Protein AF-A0A926GUI6-F1 (afdb_monomer)

Solvent-accessible surface area (backbone atoms only — not comparable to full-atom values): 6100 Å² total; per-residue (Å²): 100,76,72,68,47,45,68,59,37,31,68,75,22,53,92,46,68,66,45,77,87,81,90,74,86,22,63,86,86,46,35,70,46,43,68,59,13,44,73,78,67,68,87,89,71,89,56,89,63,47,77,82,27,62,98,43,93,70,64,47,78,90,74,60,54,73,64,62,53,50,26,52,51,51,45,53,52,52,53,51,50,52,67,70,70,44,95,65,80,75,66,59,49,77,60,122

Mean predicted aligned error: 4.68 Å

Structure (mmCIF, N/CA/C/O backbone):
data_AF-A0A926GUI6-F1
#
_entry.id   AF-A0A926GUI6-F1
#
loop_
_atom_site.group_PDB
_atom_site.id
_atom_site.type_symbol
_atom_site.label_atom_id
_atom_site.label_alt_id
_atom_site.label_comp_id
_atom_site.label_asym_id
_atom_site.label_entity_id
_atom_site.label_seq_id
_atom_site.pdbx_PDB_ins_code
_atom_site.Cartn_x
_atom_site.Cartn_y
_atom_site.Cartn_z
_atom_site.occupancy
_atom_site.B_iso_or_equiv
_atom_site.auth_seq_id
_atom_site.auth_comp_id
_atom_site.auth_asym_id
_atom_site.auth_atom_id
_atom_site.pdbx_PDB_model_num
ATOM 1 N N . THR A 1 1 ? -8.546 7.133 15.343 1.00 60.03 1 THR A N 1
ATOM 2 C CA . THR A 1 1 ? -8.191 8.022 14.203 1.00 60.03 1 THR A CA 1
ATOM 3 C C . THR A 1 1 ? -6.776 7.690 13.744 1.00 60.03 1 THR A C 1
ATOM 5 O O . THR A 1 1 ? -5.975 7.464 14.631 1.00 60.03 1 THR A O 1
ATOM 8 N N . VAL A 1 2 ? -6.493 7.544 12.435 1.00 64.81 2 VAL A N 1
ATOM 9 C CA . VAL A 1 2 ? -5.235 7.094 11.744 1.00 64.81 2 VAL A CA 1
ATOM 10 C C . VAL A 1 2 ? -4.049 6.586 12.600 1.00 64.81 2 VAL A C 1
ATOM 12 O O . VAL A 1 2 ? -3.578 5.481 12.379 1.00 64.81 2 VAL A O 1
ATOM 15 N N . SER A 1 3 ? -3.586 7.326 13.608 1.00 66.19 3 SER A N 1
ATOM 16 C CA . SER A 1 3 ? -2.684 6.840 14.669 1.00 66.19 3 SER A CA 1
ATOM 17 C C . SER A 1 3 ? -3.081 5.480 15.284 1.00 66.19 3 SER A C 1
ATOM 19 O O . SER A 1 3 ? -2.220 4.640 15.514 1.00 66.19 3 SER A O 1
ATOM 21 N N . ALA A 1 4 ? -4.379 5.210 15.475 1.00 68.06 4 ALA A N 1
ATOM 22 C CA . ALA A 1 4 ? -4.865 3.923 15.995 1.00 68.06 4 ALA A CA 1
ATOM 23 C C . ALA A 1 4 ? -4.642 2.739 15.029 1.00 68.06 4 ALA A C 1
ATOM 25 O O . ALA A 1 4 ? -4.599 1.595 15.470 1.00 68.06 4 ALA A O 1
ATOM 26 N N . LEU A 1 5 ? -4.472 3.008 13.727 1.00 76.12 5 LEU A N 1
ATOM 27 C CA . LEU A 1 5 ? -4.140 1.986 12.734 1.00 76.12 5 LEU A CA 1
ATOM 28 C C . LEU A 1 5 ? -2.660 1.593 12.785 1.00 76.12 5 LEU A C 1
ATOM 30 O O . LEU A 1 5 ? -2.344 0.451 12.478 1.00 76.12 5 LEU A O 1
ATOM 34 N N . LYS A 1 6 ? -1.758 2.494 13.200 1.00 75.56 6 LYS A N 1
ATOM 35 C CA . LYS A 1 6 ? -0.304 2.247 13.192 1.00 75.56 6 LYS A CA 1
ATOM 36 C C . LYS A 1 6 ? 0.119 0.949 13.896 1.00 75.56 6 LYS A C 1
ATOM 38 O O . LYS A 1 6 ? 0.779 0.148 13.244 1.00 75.56 6 LYS A O 1
ATOM 43 N N . PRO A 1 7 ? -0.239 0.693 15.170 1.00 74.12 7 PRO A N 1
ATOM 44 C CA . PRO A 1 7 ? 0.209 -0.524 15.850 1.00 74.12 7 PRO A CA 1
ATOM 45 C C . PRO A 1 7 ? -0.407 -1.794 15.247 1.00 74.12 7 PRO A C 1
ATOM 47 O O . PRO A 1 7 ? 0.266 -2.810 15.131 1.00 74.12 7 PRO A O 1
ATOM 50 N N . LEU A 1 8 ? -1.667 -1.727 14.807 1.00 72.56 8 LEU A N 1
ATOM 51 C CA . LEU A 1 8 ? -2.375 -2.873 14.239 1.00 72.56 8 LEU A CA 1
ATOM 52 C C . LEU A 1 8 ? -1.839 -3.245 12.848 1.00 72.56 8 LEU A C 1
ATOM 54 O O . LEU A 1 8 ? -1.686 -4.420 12.526 1.00 72.56 8 LEU A O 1
ATOM 58 N N . LEU A 1 9 ? -1.511 -2.241 12.036 1.00 77.06 9 LEU A N 1
ATOM 59 C CA . LEU A 1 9 ? -0.912 -2.443 10.723 1.00 77.06 9 LEU A CA 1
ATOM 60 C C . LEU A 1 9 ? 0.554 -2.866 10.826 1.00 77.06 9 LEU A C 1
ATOM 62 O O . LEU A 1 9 ? 0.961 -3.723 10.054 1.00 77.06 9 LEU A O 1
ATOM 66 N N . ALA A 1 10 ? 1.326 -2.358 11.792 1.00 81.12 10 ALA A N 1
ATOM 67 C CA . ALA A 1 10 ? 2.712 -2.786 11.991 1.00 81.12 10 ALA A CA 1
ATOM 68 C C . ALA A 1 10 ? 2.823 -4.307 12.200 1.00 81.12 10 ALA A C 1
ATOM 70 O O . ALA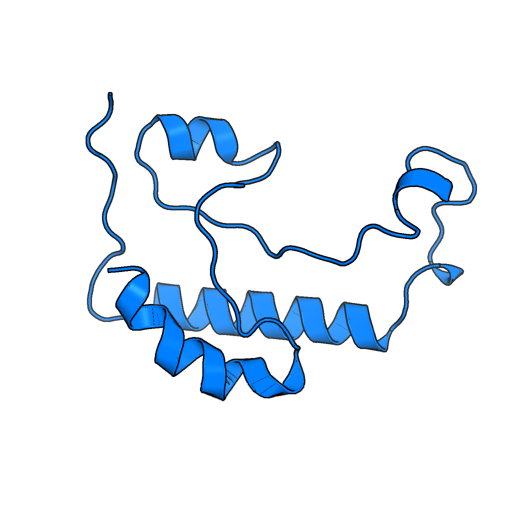 A 1 10 ? 3.651 -4.952 11.560 1.00 81.12 10 ALA A O 1
ATOM 71 N N . ASP A 1 11 ? 1.944 -4.893 13.017 1.00 85.94 11 ASP A N 1
ATOM 72 C CA . ASP A 1 11 ? 1.952 -6.336 13.272 1.00 85.94 11 ASP A CA 1
ATOM 73 C C . ASP A 1 11 ? 1.407 -7.152 12.091 1.00 85.94 11 ASP A C 1
ATOM 75 O O . ASP A 1 11 ? 2.015 -8.148 11.689 1.00 85.94 11 ASP A O 1
ATOM 79 N N . LEU A 1 12 ? 0.270 -6.738 11.516 1.00 89.69 12 LEU A N 1
ATOM 80 C CA . LEU A 1 12 ? -0.387 -7.479 10.433 1.00 89.69 12 LEU A CA 1
ATOM 81 C C . LEU A 1 12 ? 0.361 -7.381 9.096 1.00 89.69 12 LEU A C 1
ATOM 83 O O . LEU A 1 12 ? 0.294 -8.306 8.288 1.00 89.69 12 LEU A O 1
ATOM 87 N N . LEU A 1 13 ? 1.067 -6.274 8.854 1.00 90.81 13 LEU A N 1
ATOM 88 C CA . LEU A 1 13 ? 1.739 -5.982 7.586 1.00 90.81 13 LEU A CA 1
ATOM 89 C C . LEU A 1 13 ? 3.252 -6.191 7.623 1.00 90.81 13 LEU A C 1
ATOM 91 O O . LEU A 1 13 ? 3.894 -5.980 6.594 1.00 90.81 13 LEU A O 1
ATOM 95 N N . LYS A 1 14 ? 3.833 -6.648 8.740 1.00 90.62 14 LYS A N 1
ATOM 96 C CA . LYS A 1 14 ? 5.292 -6.812 8.894 1.00 90.62 14 LYS A CA 1
ATOM 97 C C . LYS A 1 14 ? 5.971 -7.554 7.736 1.00 90.62 14 LYS A C 1
ATOM 99 O O . LYS A 1 14 ? 7.026 -7.141 7.274 1.00 90.62 14 LYS A O 1
ATOM 104 N N . GLU A 1 15 ? 5.332 -8.597 7.205 1.00 90.19 15 GLU A N 1
ATOM 105 C CA . GLU A 1 15 ? 5.881 -9.418 6.111 1.00 90.19 15 GLU A CA 1
ATOM 106 C C . GLU A 1 15 ? 5.749 -8.745 4.729 1.00 90.19 15 GLU A C 1
ATOM 108 O O . GLU A 1 15 ? 6.405 -9.128 3.755 1.00 90.19 15 GLU A O 1
ATOM 113 N N . THR A 1 16 ? 4.890 -7.728 4.622 1.00 91.12 16 THR A N 1
ATOM 114 C CA . THR A 1 16 ? 4.691 -6.950 3.391 1.00 91.12 16 THR A CA 1
ATOM 115 C C . THR A 1 16 ? 5.690 -5.804 3.255 1.00 91.12 16 THR A C 1
ATOM 117 O O . THR A 1 16 ? 5.923 -5.348 2.143 1.00 91.12 16 THR A O 1
ATOM 120 N N . GLY A 1 17 ? 6.283 -5.346 4.365 1.00 89.81 17 GLY A N 1
ATOM 121 C CA . GLY A 1 17 ? 7.110 -4.136 4.417 1.00 89.81 17 GLY A CA 1
ATOM 122 C C . GLY A 1 17 ? 6.314 -2.825 4.491 1.00 89.81 17 GLY A C 1
ATOM 123 O O . GLY A 1 17 ? 6.899 -1.780 4.750 1.00 89.81 17 GLY A O 1
ATOM 124 N N . ALA A 1 18 ? 4.985 -2.859 4.336 1.00 90.69 18 ALA A N 1
ATOM 125 C CA . ALA A 1 18 ? 4.108 -1.689 4.420 1.00 90.69 18 ALA A CA 1
ATOM 126 C C . ALA A 1 18 ? 3.718 -1.358 5.877 1.00 90.69 18 ALA A C 1
ATOM 128 O O . ALA A 1 18 ? 2.544 -1.353 6.239 1.00 90.69 18 ALA A O 1
ATOM 129 N N . THR A 1 19 ? 4.709 -1.139 6.743 1.00 88.81 19 THR A N 1
ATOM 130 C CA . THR A 1 19 ? 4.502 -0.938 8.194 1.00 88.81 19 THR A CA 1
ATOM 131 C C . THR A 1 19 ? 4.453 0.525 8.624 1.00 88.81 19 THR A C 1
ATOM 133 O O . THR A 1 19 ? 4.190 0.821 9.790 1.00 88.81 19 THR A O 1
ATOM 136 N N . GLU A 1 20 ? 4.717 1.449 7.706 1.00 86.81 20 GLU A N 1
ATOM 137 C CA . GLU A 1 20 ? 4.777 2.881 7.981 1.00 86.81 20 GLU A CA 1
ATOM 138 C C . GLU A 1 20 ? 3.544 3.605 7.437 1.00 86.81 20 GLU A C 1
ATOM 140 O O . GLU A 1 20 ? 2.938 3.202 6.447 1.00 86.81 20 GLU A O 1
ATOM 145 N N . ILE A 1 21 ? 3.152 4.683 8.121 1.00 85.56 21 ILE A N 1
ATOM 146 C CA . ILE A 1 21 ? 2.060 5.560 7.690 1.00 85.56 21 ILE A CA 1
ATOM 147 C C . ILE A 1 21 ? 2.547 6.995 7.781 1.00 85.56 21 ILE A C 1
ATOM 149 O O . ILE A 1 21 ? 2.892 7.479 8.872 1.00 85.56 21 ILE A O 1
ATOM 153 N N . GLU A 1 22 ? 2.474 7.672 6.646 1.00 85.38 22 GLU A N 1
ATOM 154 C CA . GLU A 1 22 ? 2.783 9.083 6.478 1.00 85.38 22 GLU A CA 1
ATOM 155 C C . GLU A 1 22 ? 1.521 9.868 6.106 1.00 85.38 22 GLU A C 1
ATOM 157 O O . GLU A 1 22 ? 0.495 9.308 5.716 1.00 85.38 22 GLU A O 1
ATOM 162 N N . THR A 1 23 ? 1.571 11.186 6.279 1.00 84.44 23 THR A N 1
ATOM 163 C CA . THR A 1 23 ? 0.488 12.088 5.875 1.00 84.44 23 THR A 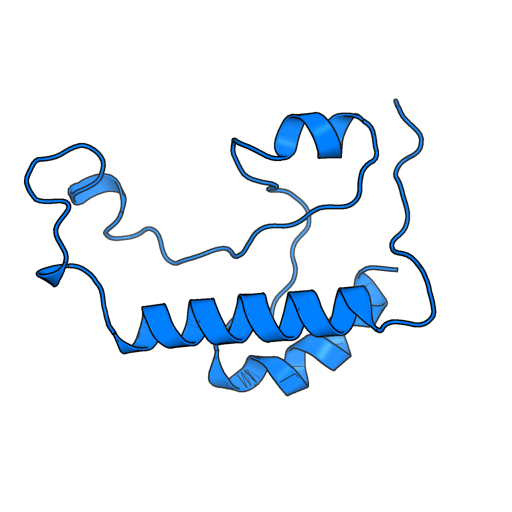CA 1
ATOM 164 C C . THR A 1 23 ? 0.762 12.662 4.493 1.00 84.44 23 THR A C 1
ATOM 166 O O . THR A 1 23 ? 1.837 13.213 4.272 1.00 84.44 23 THR A O 1
ATOM 169 N N . GLY A 1 24 ? -0.233 12.631 3.610 1.00 81.06 24 GLY A N 1
ATOM 170 C CA . GLY A 1 24 ? -0.105 13.081 2.223 1.00 81.06 24 GLY A CA 1
ATOM 171 C C . GLY A 1 24 ? -0.598 12.007 1.255 1.00 81.06 24 GLY A C 1
ATOM 172 O O . GLY A 1 24 ? -1.195 11.022 1.687 1.00 81.06 24 GLY A O 1
ATOM 173 N N . GLY A 1 25 ? -0.369 12.213 -0.042 1.00 85.25 25 GLY A N 1
ATOM 174 C CA . GLY A 1 25 ? -0.725 11.246 -1.084 1.00 85.25 25 GLY A CA 1
ATOM 175 C C . GLY A 1 25 ? -2.210 11.244 -1.460 1.00 85.25 25 GLY A C 1
ATOM 176 O O . GLY A 1 25 ? -2.879 12.282 -1.424 1.00 85.25 25 GLY A O 1
ATOM 177 N N . GLY A 1 26 ? -2.718 10.070 -1.838 1.00 85.31 26 GLY A N 1
ATOM 178 C CA . GLY A 1 26 ? -4.095 9.862 -2.295 1.00 85.31 26 GLY A CA 1
ATOM 179 C C . GLY A 1 26 ? -4.219 9.718 -3.811 1.00 85.31 26 GLY A C 1
ATOM 180 O O . GLY A 1 26 ? -5.322 9.810 -4.333 1.00 85.31 26 GLY A O 1
ATOM 181 N N . GLY A 1 27 ? -3.114 9.495 -4.520 1.00 88.38 27 GLY A N 1
ATOM 182 C CA . GLY A 1 27 ? -3.092 9.178 -5.941 1.00 88.38 27 GLY A CA 1
ATOM 183 C C . GLY A 1 27 ? -3.771 10.202 -6.854 1.00 88.38 27 GLY A C 1
ATOM 184 O O . GLY A 1 27 ? -4.359 11.204 -6.441 1.00 88.38 27 GLY A O 1
ATOM 185 N N . ALA A 1 28 ? -3.709 9.941 -8.156 1.00 90.62 28 ALA A N 1
ATOM 186 C CA . ALA A 1 28 ? -4.408 10.775 -9.127 1.00 90.62 28 ALA A CA 1
ATOM 187 C C . ALA A 1 28 ? -5.935 10.647 -8.972 1.00 90.62 28 ALA A C 1
ATOM 189 O O . ALA A 1 28 ? -6.643 11.654 -8.962 1.00 90.62 28 ALA A O 1
ATOM 190 N N . ASP A 1 29 ? -6.424 9.419 -8.780 1.00 94.44 29 ASP A N 1
ATOM 191 C CA . ASP A 1 29 ? -7.849 9.101 -8.902 1.00 94.44 29 ASP A CA 1
ATOM 192 C C . ASP A 1 29 ? -8.698 9.544 -7.706 1.00 94.44 29 ASP A C 1
ATOM 194 O O . ASP A 1 29 ? -9.833 9.989 -7.888 1.00 94.44 29 ASP A O 1
ATOM 198 N N . ILE A 1 30 ? -8.179 9.438 -6.474 1.00 93.81 30 ILE A N 1
ATOM 199 C CA . ILE A 1 30 ? -8.966 9.738 -5.266 1.00 93.81 30 ILE A CA 1
ATOM 200 C C . ILE A 1 30 ? -8.649 11.106 -4.662 1.00 93.81 30 ILE A C 1
ATOM 202 O O . ILE A 1 30 ? -9.441 11.588 -3.849 1.00 93.81 30 ILE A O 1
ATOM 206 N N . SER A 1 31 ? -7.583 11.795 -5.093 1.00 92.50 31 SER A N 1
ATOM 207 C CA . SER A 1 31 ? -7.244 13.135 -4.587 1.00 92.50 31 SER A CA 1
ATOM 208 C C . SER A 1 31 ? -8.418 14.135 -4.587 1.00 92.50 31 SER A C 1
ATOM 210 O O . SER A 1 31 ? -8.574 14.836 -3.580 1.00 92.50 31 SER A O 1
ATOM 212 N N . PRO A 1 32 ? -9.343 14.176 -5.578 1.00 92.19 32 PRO A N 1
ATOM 213 C CA . PRO A 1 32 ? -10.496 15.075 -5.507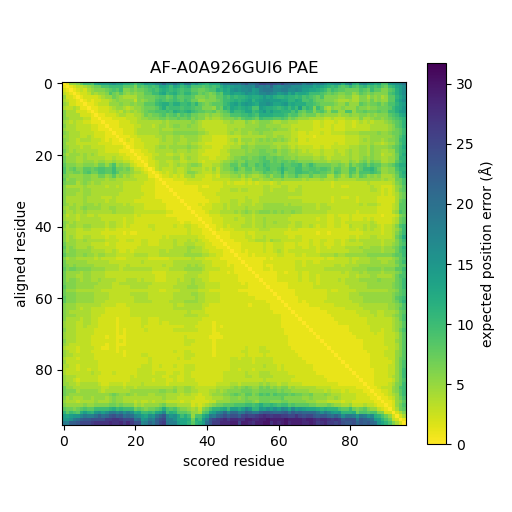 1.00 92.19 32 PRO A CA 1
ATOM 214 C C . PRO A 1 32 ? -11.453 14.746 -4.352 1.00 92.19 32 PRO A C 1
ATOM 216 O O . PRO A 1 32 ? -12.070 15.649 -3.789 1.00 92.19 32 PRO A O 1
ATOM 219 N N . LEU A 1 33 ? -11.569 13.475 -3.958 1.00 92.50 33 LEU A N 1
ATOM 220 C CA . LEU A 1 33 ? -12.384 13.051 -2.816 1.00 92.50 33 LEU A CA 1
ATOM 221 C C . LEU A 1 33 ? -11.742 13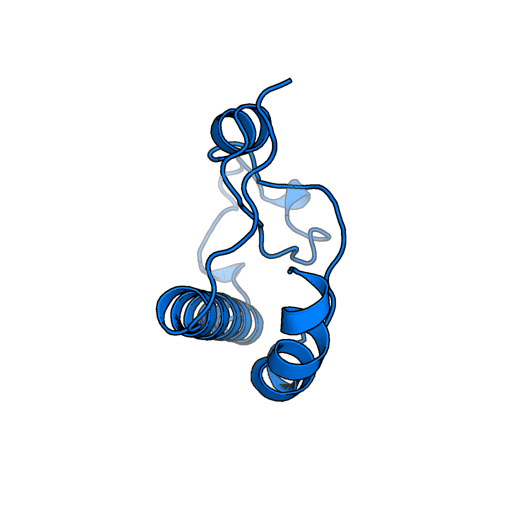.486 -1.495 1.00 92.50 33 LEU A C 1
ATOM 223 O O . LEU A 1 33 ? -12.437 14.019 -0.625 1.00 92.50 33 LEU A O 1
ATOM 227 N N . LEU A 1 34 ? -10.418 13.340 -1.378 1.00 90.75 34 LEU A N 1
ATOM 228 C CA . LEU A 1 34 ? -9.663 13.776 -0.201 1.00 90.75 34 LEU A CA 1
ATOM 229 C C . LEU A 1 34 ? -9.835 15.282 0.033 1.00 90.75 34 LEU A C 1
ATOM 231 O O . LEU A 1 34 ? -10.097 15.705 1.159 1.00 90.75 34 LEU A O 1
ATOM 235 N N . THR A 1 35 ? -9.795 16.098 -1.031 1.00 89.12 35 THR A N 1
ATOM 236 C CA . THR A 1 35 ? -10.029 17.555 -0.916 1.00 89.12 35 THR A CA 1
ATOM 237 C C . THR A 1 35 ? -11.429 17.915 -0.413 1.00 89.12 35 THR A C 1
ATOM 239 O O . THR A 1 35 ? -11.628 18.995 0.141 1.00 89.12 35 THR A O 1
ATOM 242 N N . ARG A 1 36 ? -12.397 17.003 -0.564 1.00 91.44 36 ARG A N 1
ATOM 243 C CA . ARG A 1 36 ? -13.781 17.151 -0.092 1.00 91.44 36 ARG A CA 1
ATOM 244 C C . ARG A 1 36 ? -14.016 16.517 1.280 1.00 91.44 36 ARG A C 1
ATOM 246 O O . ARG A 1 36 ? -15.158 16.419 1.716 1.00 91.44 36 ARG A O 1
ATOM 253 N N . GLY A 1 37 ? -12.952 16.103 1.967 1.00 90.12 37 GLY A N 1
ATOM 254 C CA . GLY A 1 37 ? -13.018 15.564 3.322 1.00 90.12 37 GLY A CA 1
ATOM 255 C C . GLY A 1 37 ? -13.291 14.063 3.400 1.00 90.12 37 GLY A C 1
ATOM 256 O O . GLY A 1 37 ? -13.457 13.550 4.507 1.00 90.12 37 GLY A O 1
ATOM 257 N N . VAL A 1 38 ? -13.313 13.343 2.272 1.00 91.88 38 VAL A N 1
ATOM 258 C CA . VAL A 1 38 ? -13.402 11.876 2.281 1.00 91.88 38 VAL A CA 1
ATOM 259 C C . VAL A 1 38 ? -12.061 11.301 2.760 1.00 91.88 38 VAL A C 1
ATOM 261 O O . VAL A 1 38 ? -11.026 11.665 2.202 1.00 91.88 38 VAL A O 1
ATOM 264 N N . PRO A 1 39 ? -12.040 10.415 3.773 1.00 89.56 39 PRO A N 1
ATOM 265 C CA . PRO A 1 39 ? -10.812 9.738 4.178 1.00 89.56 39 PRO A CA 1
ATOM 266 C C . PRO A 1 39 ? 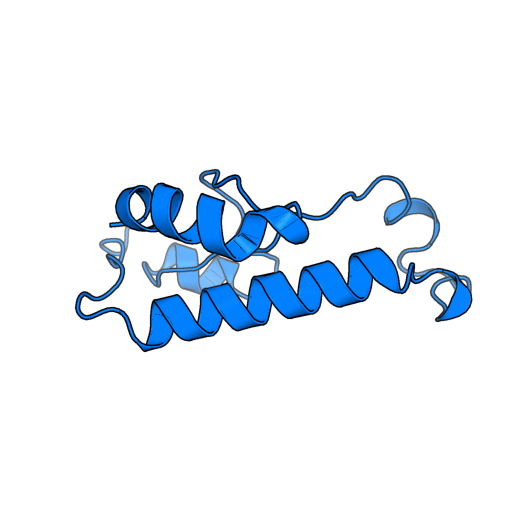-10.279 8.872 3.035 1.00 89.56 39 PRO A C 1
ATOM 268 O O . PRO A 1 39 ? -11.041 8.149 2.396 1.00 89.56 39 PRO A O 1
ATOM 271 N N . GLY A 1 40 ? -8.972 8.908 2.807 1.00 89.88 40 GLY A N 1
ATOM 272 C CA . GLY A 1 40 ? -8.320 8.104 1.782 1.00 89.88 40 GLY A CA 1
ATOM 273 C C . GLY A 1 40 ? -6.849 7.880 2.098 1.00 89.88 40 GLY A C 1
ATOM 274 O O . GLY A 1 40 ? -6.312 8.459 3.043 1.00 89.88 40 GLY A O 1
ATOM 275 N N . GLY A 1 41 ? -6.219 7.025 1.303 1.00 89.25 41 GLY A N 1
ATOM 276 C CA . GLY A 1 41 ? -4.805 6.696 1.409 1.00 89.25 41 GLY A CA 1
ATOM 277 C C . GLY A 1 41 ? -4.335 5.938 0.174 1.00 89.25 41 GLY A C 1
ATOM 278 O O . GLY A 1 41 ? -5.145 5.518 -0.652 1.00 89.25 41 GLY A O 1
ATOM 279 N N . GLU A 1 42 ? -3.026 5.773 0.063 1.00 91.81 42 GLU A N 1
ATOM 280 C CA . GLU A 1 42 ? -2.370 5.029 -1.007 1.00 91.81 42 GLU A CA 1
ATOM 281 C C . GLU A 1 42 ? -1.321 4.084 -0.420 1.00 91.81 42 GLU A C 1
ATOM 283 O O . GLU A 1 42 ? -0.858 4.280 0.705 1.00 91.81 42 GLU A O 1
ATOM 288 N N . LEU A 1 43 ? -0.956 3.055 -1.184 1.00 93.38 43 LEU A N 1
ATOM 289 C CA . LEU A 1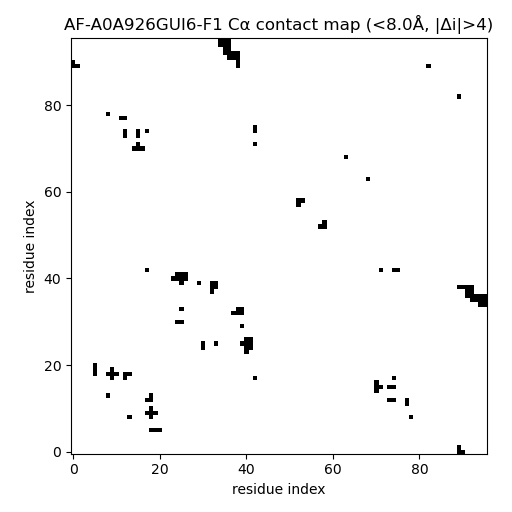 43 ? 0.223 2.248 -0.896 1.00 93.38 43 LEU A CA 1
ATOM 290 C C . LEU A 1 43 ? 1.414 2.864 -1.633 1.00 93.38 43 LEU A C 1
ATOM 292 O O . LEU A 1 43 ? 1.449 2.857 -2.865 1.00 93.38 43 LEU A O 1
ATOM 296 N N . THR A 1 44 ? 2.380 3.381 -0.881 1.00 92.25 44 THR A N 1
ATOM 297 C CA . THR A 1 44 ? 3.627 3.908 -1.441 1.00 92.25 44 THR A CA 1
ATOM 298 C C . THR A 1 44 ? 4.556 2.754 -1.802 1.00 92.25 44 THR A C 1
ATOM 300 O O . THR A 1 44 ? 4.893 1.935 -0.950 1.00 92.25 44 THR A O 1
ATOM 303 N N . ASN A 1 45 ? 4.983 2.703 -3.064 1.00 92.06 45 ASN A N 1
ATOM 304 C CA . ASN A 1 45 ? 5.881 1.673 -3.585 1.00 92.06 45 ASN A CA 1
ATOM 305 C C . ASN A 1 45 ? 7.257 2.269 -3.908 1.00 92.06 45 ASN A C 1
ATOM 307 O O . ASN A 1 45 ? 7.386 3.478 -4.116 1.00 92.06 45 ASN A O 1
ATOM 311 N N . ASP A 1 46 ? 8.274 1.416 -4.023 1.00 92.94 46 ASP A N 1
ATOM 312 C CA . ASP A 1 46 ? 9.558 1.820 -4.596 1.00 92.94 46 ASP A CA 1
ATOM 313 C C . ASP A 1 46 ? 9.381 2.164 -6.085 1.00 92.94 46 ASP A C 1
ATOM 315 O O . ASP A 1 46 ? 8.987 1.331 -6.901 1.00 92.94 46 ASP A O 1
ATOM 319 N N . MET A 1 47 ? 9.667 3.416 -6.442 1.00 93.81 47 MET A N 1
ATOM 320 C CA . MET A 1 47 ? 9.520 3.931 -7.804 1.00 93.81 47 MET A CA 1
ATOM 321 C C . MET A 1 47 ? 10.832 3.945 -8.603 1.00 93.81 47 MET A C 1
ATOM 323 O O . MET A 1 47 ? 10.856 4.501 -9.701 1.00 93.81 47 MET A O 1
ATOM 327 N N . THR A 1 48 ? 11.916 3.339 -8.103 1.00 95.69 48 THR A N 1
ATOM 328 C CA . THR A 1 48 ? 13.258 3.383 -8.722 1.00 95.69 48 THR A CA 1
ATOM 329 C C . THR A 1 48 ? 13.249 2.997 -10.205 1.00 95.69 48 THR A C 1
ATOM 331 O O . THR A 1 48 ? 13.899 3.647 -11.026 1.00 95.69 48 THR A O 1
ATOM 334 N N . MET A 1 49 ? 12.475 1.970 -10.570 1.00 93.94 49 MET A N 1
ATOM 335 C CA . MET A 1 49 ? 12.365 1.491 -11.955 1.00 93.94 49 MET A CA 1
ATOM 336 C C . MET A 1 49 ? 11.144 2.032 -12.703 1.00 93.94 49 MET A C 1
ATOM 338 O O . MET A 1 49 ? 11.086 1.914 -13.926 1.00 93.94 49 MET A O 1
ATOM 342 N N . TYR A 1 50 ? 10.186 2.643 -12.001 1.00 95.69 50 TYR A N 1
ATOM 343 C CA . TYR A 1 50 ? 8.887 3.024 -12.558 1.00 95.69 50 TYR A CA 1
ATOM 344 C C . TYR A 1 50 ? 9.046 3.925 -13.788 1.00 95.69 50 TYR A C 1
ATOM 346 O O . TYR A 1 50 ? 8.607 3.583 -14.883 1.00 95.69 50 TYR A O 1
ATOM 354 N N . TRP A 1 51 ? 9.776 5.033 -13.646 1.00 96.94 51 TRP A N 1
ATOM 355 C CA . TRP A 1 51 ? 9.940 6.021 -14.718 1.00 96.94 51 TRP A CA 1
ATOM 356 C C . TRP A 1 51 ? 10.831 5.561 -15.874 1.00 96.94 51 TRP A C 1
ATOM 358 O O . TRP A 1 51 ? 10.841 6.203 -16.919 1.00 96.94 51 TRP A O 1
ATOM 368 N N . GLN A 1 52 ? 11.571 4.462 -15.710 1.00 96.44 52 GLN A N 1
ATOM 369 C CA . GLN A 1 52 ? 12.380 3.909 -16.796 1.00 96.44 52 GLN A CA 1
ATOM 370 C C . GLN A 1 52 ? 11.526 3.179 -17.836 1.00 96.44 52 GLN A C 1
ATOM 372 O O . GLN A 1 52 ? 11.922 3.097 -18.996 1.00 96.44 52 GLN A O 1
ATOM 377 N N . ILE A 1 53 ? 10.374 2.639 -17.423 1.00 96.94 53 ILE A N 1
ATOM 378 C CA . ILE A 1 53 ? 9.501 1.826 -18.282 1.00 96.94 53 ILE A CA 1
ATOM 379 C C . ILE A 1 53 ? 8.106 2.425 -18.475 1.00 96.94 53 ILE A C 1
ATOM 381 O O . ILE A 1 53 ? 7.452 2.103 -19.467 1.00 96.94 53 ILE A O 1
ATOM 385 N N . HIS A 1 54 ? 7.662 3.306 -17.575 1.00 97.38 54 HIS A N 1
ATOM 386 C CA . HIS A 1 54 ? 6.348 3.943 -17.606 1.00 97.38 54 HIS A CA 1
ATOM 387 C C . HIS A 1 54 ? 6.066 4.603 -18.962 1.00 97.38 54 HIS A C 1
ATOM 389 O O . HIS A 1 54 ? 6.861 5.405 -19.452 1.00 97.38 54 HIS A O 1
ATOM 395 N N . HIS A 1 55 ? 4.919 4.270 -19.561 1.00 97.69 55 HIS A N 1
ATOM 396 C CA . HIS A 1 55 ? 4.500 4.752 -20.886 1.00 97.69 55 HIS A CA 1
ATOM 397 C C . HIS A 1 55 ? 5.466 4.399 -22.036 1.00 97.69 55 HIS A C 1
ATOM 399 O O . HIS A 1 55 ? 5.505 5.087 -23.058 1.00 97.69 55 HIS A O 1
ATOM 405 N N . THR A 1 56 ? 6.222 3.308 -21.912 1.00 98.12 56 THR A N 1
ATOM 406 C CA . THR A 1 56 ? 7.041 2.758 -23.002 1.00 98.12 56 THR A CA 1
ATOM 407 C C . THR A 1 56 ? 6.534 1.373 -23.417 1.00 98.12 56 THR A C 1
ATOM 409 O O . THR A 1 56 ? 5.870 0.704 -22.628 1.00 98.12 56 THR A O 1
ATOM 412 N N . PRO A 1 57 ? 6.902 0.864 -24.608 1.00 98.31 57 PRO A N 1
ATOM 413 C CA . PRO A 1 57 ? 6.619 -0.525 -24.979 1.00 98.31 57 PRO A CA 1
ATOM 414 C C . PRO A 1 57 ? 7.266 -1.578 -24.062 1.00 98.31 57 PRO A C 1
ATOM 416 O O . PRO A 1 57 ? 6.932 -2.752 -24.174 1.00 98.31 57 PRO A O 1
ATOM 419 N N . ALA A 1 58 ? 8.211 -1.187 -23.196 1.00 97.38 58 ALA A N 1
ATOM 420 C CA . ALA A 1 58 ? 8.847 -2.083 -22.234 1.00 97.38 58 ALA A CA 1
ATOM 421 C C . ALA A 1 58 ? 7.996 -2.321 -20.972 1.00 97.38 58 ALA A C 1
ATOM 423 O O . ALA A 1 58 ? 8.359 -3.184 -20.170 1.00 97.38 58 ALA A O 1
ATOM 424 N N . ASP A 1 59 ? 6.883 -1.600 -20.794 1.00 97.75 59 ASP A N 1
ATOM 425 C CA . ASP A 1 59 ? 5.908 -1.827 -19.722 1.00 97.75 59 ASP A CA 1
ATOM 426 C C . ASP A 1 59 ? 5.160 -3.151 -19.954 1.00 97.75 59 ASP A C 1
ATOM 428 O O . ASP A 1 59 ? 4.163 -3.238 -20.672 1.00 97.75 59 ASP A O 1
ATOM 432 N N . THR A 1 60 ? 5.746 -4.228 -19.436 1.00 97.38 60 THR A N 1
ATOM 433 C CA . THR A 1 60 ? 5.410 -5.617 -19.762 1.00 97.38 60 THR A CA 1
ATOM 434 C C . THR A 1 60 ? 5.531 -6.502 -18.522 1.00 97.38 60 THR A C 1
ATOM 436 O O . THR A 1 60 ? 6.219 -6.171 -17.555 1.00 97.38 60 THR A O 1
ATOM 439 N N . MET A 1 61 ? 4.851 -7.654 -18.538 1.00 97.69 61 MET A N 1
ATOM 440 C CA . MET A 1 61 ? 4.716 -8.530 -17.365 1.00 97.69 61 MET A CA 1
ATOM 441 C C . MET A 1 61 ? 6.048 -9.042 -16.804 1.00 97.69 61 MET A C 1
ATOM 443 O O . MET A 1 61 ? 6.135 -9.315 -15.610 1.00 97.69 61 MET A O 1
ATOM 447 N N . ASP A 1 62 ? 7.092 -9.168 -17.625 1.00 97.31 62 ASP A N 1
ATOM 448 C CA . ASP A 1 62 ? 8.409 -9.626 -17.175 1.00 97.31 62 ASP A CA 1
ATOM 449 C C . ASP A 1 62 ? 9.157 -8.599 -16.308 1.00 97.31 62 ASP A C 1
ATOM 451 O O . ASP A 1 62 ? 10.166 -8.945 -15.696 1.00 97.31 62 ASP A O 1
ATOM 455 N N . LYS A 1 63 ? 8.662 -7.356 -16.209 1.00 96.38 63 LYS A N 1
ATOM 456 C CA . LYS A 1 63 ? 9.203 -6.332 -15.298 1.00 96.38 63 LYS A CA 1
ATOM 457 C C . LYS A 1 63 ? 8.591 -6.385 -13.901 1.00 96.38 63 LYS A C 1
ATOM 459 O O . LYS A 1 63 ? 9.097 -5.730 -12.994 1.00 96.38 63 LYS A O 1
ATOM 464 N N . ILE A 1 64 ? 7.530 -7.168 -13.706 1.00 95.69 64 ILE A N 1
ATOM 465 C CA . ILE A 1 64 ? 6.867 -7.306 -12.410 1.00 95.69 64 ILE A CA 1
ATOM 466 C C . ILE A 1 64 ? 7.649 -8.290 -11.542 1.00 95.69 64 ILE A C 1
ATOM 468 O O . ILE A 1 64 ? 7.776 -9.466 -11.883 1.00 95.69 64 ILE A O 1
ATOM 472 N N . ASN A 1 65 ? 8.096 -7.842 -10.367 1.00 95.81 65 ASN A N 1
ATOM 473 C CA . ASN A 1 65 ? 8.618 -8.737 -9.342 1.00 95.81 65 ASN A CA 1
ATOM 474 C C . ASN A 1 65 ? 7.451 -9.482 -8.656 1.00 95.81 65 ASN A C 1
ATOM 476 O O . ASN A 1 65 ? 6.644 -8.857 -7.959 1.00 95.81 65 ASN A O 1
ATOM 480 N N . PRO A 1 66 ? 7.349 -10.823 -8.773 1.00 97.25 66 PRO A N 1
ATOM 481 C CA . PRO A 1 66 ? 6.222 -11.564 -8.206 1.00 97.25 66 PRO A CA 1
ATOM 482 C C . PRO A 1 66 ? 6.129 -11.492 -6.678 1.00 97.25 66 PRO A C 1
ATOM 484 O O . PRO A 1 66 ? 5.051 -11.706 -6.123 1.00 97.25 66 PRO A O 1
ATOM 487 N N . LYS A 1 67 ? 7.245 -11.241 -5.982 1.00 96.00 67 LYS A N 1
ATOM 488 C CA . LYS A 1 67 ? 7.262 -11.096 -4.523 1.00 96.00 67 LYS A CA 1
ATOM 489 C C . LYS A 1 67 ? 6.648 -9.760 -4.111 1.00 96.00 67 LYS A C 1
ATOM 491 O O . LYS A 1 67 ? 5.707 -9.763 -3.323 1.00 96.00 67 LYS A O 1
ATOM 496 N N . GLU A 1 68 ? 7.126 -8.660 -4.687 1.00 95.81 68 GLU A N 1
ATOM 497 C CA . GLU A 1 68 ? 6.617 -7.306 -4.418 1.00 95.81 68 GLU A CA 1
ATOM 498 C C . GLU A 1 68 ? 5.134 -7.196 -4.781 1.00 95.81 68 GLU A C 1
ATOM 500 O O . GLU A 1 68 ? 4.334 -6.678 -4.003 1.00 95.81 68 GLU A O 1
ATOM 505 N N . PHE A 1 69 ? 4.728 -7.801 -5.903 1.00 96.12 69 PHE A N 1
ATOM 506 C CA . PHE A 1 69 ? 3.324 -7.851 -6.306 1.00 96.12 69 PHE A CA 1
ATOM 507 C C . PHE A 1 69 ? 2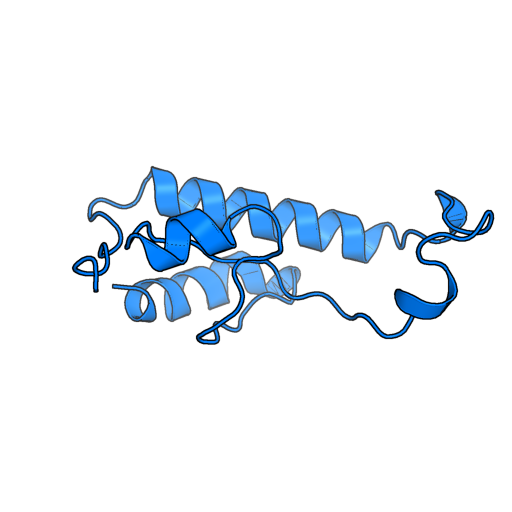.433 -8.528 -5.252 1.00 96.12 69 PHE A C 1
ATOM 509 O O . PHE A 1 69 ? 1.385 -8.000 -4.879 1.00 96.12 69 PHE A O 1
ATOM 516 N N . LYS A 1 70 ? 2.863 -9.673 -4.702 1.00 96.88 70 LYS A N 1
ATOM 517 C CA . LYS A 1 70 ? 2.13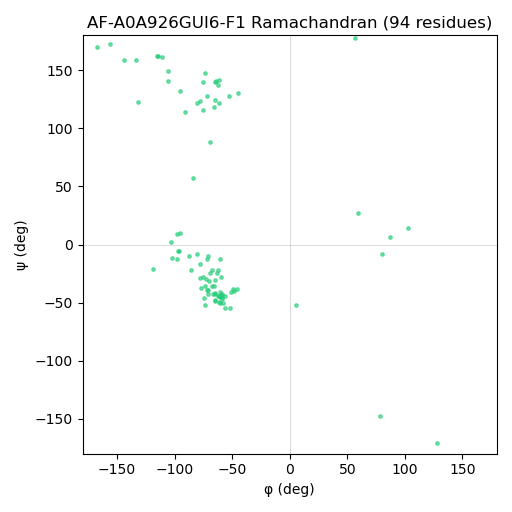5 -10.362 -3.620 1.00 96.88 70 LYS A CA 1
ATOM 518 C C . LYS A 1 70 ? 2.103 -9.548 -2.328 1.00 96.88 70 LYS A C 1
ATOM 520 O O . LYS A 1 70 ? 1.095 -9.586 -1.627 1.00 96.88 70 LYS A O 1
ATOM 525 N N . GLN A 1 71 ? 3.173 -8.819 -2.015 1.00 96.19 71 GLN A N 1
ATOM 526 C CA . GLN A 1 71 ? 3.213 -7.929 -0.852 1.00 96.19 71 GLN A CA 1
ATOM 527 C C . GLN A 1 71 ? 2.206 -6.782 -1.001 1.00 96.19 71 GLN A C 1
ATOM 529 O O . GLN A 1 71 ? 1.459 -6.524 -0.061 1.00 96.19 71 GLN A O 1
ATOM 534 N N . CYS A 1 72 ? 2.098 -6.183 -2.192 1.00 96.62 72 CYS A N 1
ATOM 535 C CA . CYS A 1 72 ? 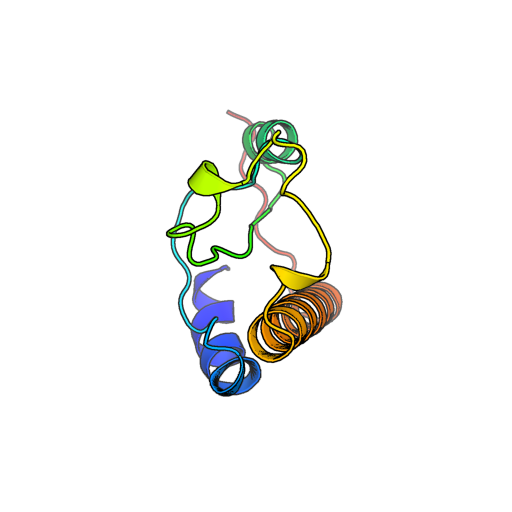1.092 -5.159 -2.486 1.00 96.62 72 CYS A CA 1
ATOM 536 C C . CYS A 1 72 ? -0.337 -5.696 -2.324 1.00 96.62 72 CYS A C 1
ATOM 538 O O . CYS A 1 72 ? -1.173 -5.055 -1.687 1.00 96.62 72 CYS A O 1
ATOM 540 N N . ILE A 1 73 ? -0.608 -6.900 -2.849 1.00 97.12 73 ILE A N 1
ATOM 541 C CA . ILE A 1 73 ? -1.908 -7.572 -2.682 1.00 97.12 73 ILE A CA 1
ATOM 542 C C . ILE A 1 73 ? -2.225 -7.764 -1.198 1.00 97.12 73 ILE A C 1
ATOM 544 O O . ILE A 1 73 ? -3.315 -7.410 -0.753 1.00 97.12 73 ILE A O 1
ATOM 548 N N . ALA A 1 74 ? -1.281 -8.312 -0.429 1.00 95.44 74 ALA A N 1
ATOM 549 C CA . ALA A 1 74 ? -1.471 -8.559 0.994 1.00 95.44 74 ALA A CA 1
ATOM 550 C C . ALA A 1 74 ? -1.720 -7.256 1.769 1.00 95.44 74 ALA A C 1
ATOM 552 O O . ALA A 1 74 ? -2.657 -7.197 2.565 1.00 95.44 74 ALA A O 1
ATOM 553 N N . ALA A 1 75 ? -0.943 -6.204 1.492 1.00 94.00 75 ALA A N 1
ATOM 554 C CA . ALA A 1 75 ? -1.086 -4.906 2.141 1.00 94.00 75 ALA A CA 1
ATOM 555 C C . ALA A 1 75 ? -2.465 -4.284 1.889 1.00 94.00 75 ALA A C 1
ATOM 557 O O . ALA A 1 75 ? -3.163 -3.921 2.837 1.00 94.00 75 ALA A O 1
ATOM 558 N N . LEU A 1 76 ? -2.896 -4.229 0.624 1.00 94.06 76 LEU A N 1
ATOM 559 C CA . LEU A 1 76 ? -4.201 -3.681 0.258 1.00 94.06 76 LEU A CA 1
ATOM 560 C C . LEU A 1 76 ? -5.355 -4.512 0.826 1.00 94.06 76 LEU A C 1
ATOM 562 O O . LEU A 1 76 ? -6.318 -3.936 1.328 1.00 94.06 76 LEU A O 1
ATOM 566 N N . ALA A 1 77 ? -5.265 -5.844 0.784 1.00 95.31 77 ALA A N 1
ATOM 567 C CA . ALA A 1 77 ? -6.316 -6.726 1.288 1.00 95.31 77 ALA A CA 1
ATOM 568 C C . ALA A 1 77 ? -6.500 -6.587 2.806 1.00 95.31 77 ALA A C 1
ATOM 570 O O . ALA A 1 77 ? -7.620 -6.391 3.277 1.00 95.31 77 ALA A O 1
ATOM 571 N N . VAL A 1 78 ? -5.402 -6.639 3.566 1.00 93.00 78 VAL A N 1
ATOM 572 C CA . VAL A 1 78 ? -5.429 -6.507 5.029 1.00 93.00 78 VAL A CA 1
ATOM 573 C C . VAL A 1 78 ? -5.907 -5.119 5.442 1.00 93.00 78 VAL A C 1
ATOM 575 O O . VAL A 1 78 ? -6.803 -5.020 6.277 1.00 93.00 78 VAL A O 1
ATOM 578 N N . LEU A 1 79 ? -5.365 -4.052 4.843 1.00 90.00 79 LEU A N 1
ATOM 579 C CA . LEU A 1 79 ? -5.783 -2.684 5.154 1.00 90.00 79 LEU A CA 1
ATOM 580 C C . LEU A 1 79 ? -7.279 -2.490 4.882 1.00 90.00 79 LEU A C 1
ATOM 582 O O . LEU A 1 79 ? -7.997 -1.963 5.732 1.00 90.00 79 LEU A O 1
ATOM 586 N N . SER A 1 80 ? -7.749 -2.945 3.718 1.00 91.75 80 SER A N 1
ATOM 587 C CA . SER A 1 80 ? -9.154 -2.820 3.319 1.00 91.75 80 SER A CA 1
ATOM 588 C C . SER A 1 80 ? -10.077 -3.569 4.276 1.00 91.75 80 SER A C 1
ATOM 590 O O . SER A 1 80 ? -11.085 -3.014 4.705 1.00 91.75 80 SER A O 1
ATOM 592 N N . TYR A 1 81 ? -9.714 -4.798 4.656 1.00 93.06 81 TYR A N 1
ATOM 593 C CA . TYR A 1 81 ? -10.472 -5.590 5.623 1.00 93.06 81 TYR A CA 1
ATOM 594 C C . TYR A 1 81 ? -10.539 -4.902 6.992 1.00 93.06 81 TYR A C 1
ATOM 596 O O . TYR A 1 81 ? -11.616 -4.721 7.549 1.00 93.06 81 TYR A O 1
ATOM 604 N N . VAL A 1 82 ? -9.398 -4.451 7.519 1.00 90.19 82 VAL A N 1
ATOM 605 C CA . VAL A 1 82 ? -9.327 -3.765 8.819 1.00 90.19 82 VAL A CA 1
ATOM 606 C C . VAL A 1 82 ? -10.174 -2.491 8.834 1.00 90.19 82 VAL A C 1
ATOM 608 O O . VAL A 1 82 ? -10.870 -2.230 9.812 1.00 90.19 82 VAL A O 1
ATOM 611 N N . VAL A 1 83 ? -10.124 -1.687 7.767 1.00 89.44 83 VAL A N 1
ATOM 612 C CA . VAL A 1 83 ? -10.917 -0.451 7.660 1.00 89.44 83 VAL A CA 1
ATOM 613 C C . VAL A 1 83 ? -12.409 -0.740 7.492 1.00 89.44 83 VAL A C 1
ATOM 615 O O . VAL A 1 83 ? -13.228 0.041 7.970 1.00 89.44 83 VAL A O 1
ATOM 618 N N . ALA A 1 84 ? -12.779 -1.849 6.852 1.00 91.94 84 ALA A N 1
ATOM 619 C CA . ALA A 1 84 ? -14.175 -2.259 6.729 1.00 91.94 84 ALA A CA 1
ATOM 620 C C . ALA A 1 84 ? -14.764 -2.755 8.063 1.00 91.94 84 ALA A C 1
ATOM 622 O O . ALA A 1 84 ? -15.908 -2.434 8.375 1.00 91.94 84 ALA A O 1
ATOM 623 N N . GLU A 1 85 ? -13.975 -3.491 8.852 1.00 92.19 85 GLU A N 1
ATOM 624 C CA . GLU A 1 85 ? -14.436 -4.169 10.074 1.00 92.19 85 GLU A CA 1
ATOM 625 C C . GLU A 1 85 ? -14.186 -3.382 11.370 1.00 92.19 85 GLU A C 1
ATOM 627 O O . GLU A 1 85 ? -14.607 -3.800 12.451 1.00 92.19 85 GLU A O 1
ATOM 632 N N . MET A 1 86 ? -13.488 -2.243 11.313 1.00 89.06 86 MET A N 1
ATOM 633 C CA . MET A 1 86 ? -13.264 -1.438 12.513 1.00 89.06 86 MET A CA 1
ATOM 634 C C . MET A 1 86 ? -14.584 -0.875 13.075 1.00 89.06 86 MET A C 1
ATOM 636 O O . MET A 1 86 ? -15.434 -0.398 12.322 1.00 89.06 86 MET A O 1
ATOM 640 N N . PRO A 1 87 ? -14.755 -0.856 14.411 1.00 88.62 87 PRO A N 1
ATOM 641 C CA . PRO A 1 87 ? -15.995 -0.394 15.039 1.00 88.62 87 PRO A CA 1
ATOM 642 C C . PRO A 1 87 ? -16.215 1.119 14.894 1.00 88.62 87 PRO A C 1
ATOM 644 O O . PRO A 1 87 ? -17.346 1.600 14.953 1.00 88.62 87 PRO A O 1
ATOM 647 N N . GLU A 1 88 ? -15.135 1.880 14.715 1.00 88.38 88 GLU A N 1
ATOM 648 C CA . GLU A 1 88 ? -15.167 3.329 14.547 1.00 88.38 88 GLU A CA 1
ATOM 649 C C . GLU A 1 88 ? -14.908 3.713 13.095 1.00 88.38 88 GLU A C 1
ATOM 651 O O . GLU A 1 88 ? -14.022 3.170 12.443 1.00 88.38 88 GLU A O 1
ATOM 656 N N . ARG A 1 89 ? -15.623 4.724 12.597 1.00 86.56 89 ARG A N 1
ATOM 657 C CA . ARG A 1 89 ? -15.357 5.277 11.265 1.00 86.56 89 ARG A CA 1
ATOM 658 C C . ARG A 1 89 ? -14.076 6.105 11.257 1.00 86.56 89 ARG A C 1
ATOM 660 O O . ARG A 1 89 ? -13.767 6.817 12.216 1.00 86.56 89 ARG A O 1
ATOM 667 N N . LEU A 1 90 ? -13.384 6.101 10.119 1.00 86.62 90 LEU A N 1
ATOM 668 C CA . LEU A 1 90 ? -12.300 7.048 9.881 1.00 86.62 90 LEU A CA 1
ATOM 669 C C . LEU A 1 90 ? -12.827 8.498 9.914 1.00 86.62 90 LEU A C 1
ATOM 671 O O . LEU A 1 90 ? -13.924 8.762 9.413 1.00 86.62 90 LEU A O 1
ATOM 675 N N . PRO A 1 91 ? -12.063 9.453 10.475 1.00 82.81 91 PRO A N 1
ATOM 676 C CA . PRO A 1 91 ? -12.480 10.851 10.520 1.00 82.81 91 PRO A CA 1
ATOM 677 C C . PRO A 1 91 ? -12.568 11.446 9.122 1.00 82.81 91 PRO A C 1
ATOM 679 O O . PRO A 1 91 ? -11.567 11.476 8.410 1.00 82.81 91 PRO A O 1
ATOM 682 N N . SER A 1 92 ? -13.727 11.987 8.760 1.00 83.31 92 SER A N 1
ATOM 683 C CA . SER A 1 92 ? -13.844 12.867 7.600 1.00 83.31 92 SER A CA 1
ATOM 684 C C . SER A 1 92 ? -13.268 14.246 7.923 1.00 83.31 92 SER A C 1
ATOM 686 O O . SER A 1 92 ? -13.514 14.788 9.006 1.00 83.31 92 SER A O 1
ATOM 688 N N . GLY A 1 93 ? -12.549 14.849 6.979 1.00 73.38 93 GLY A N 1
ATOM 689 C CA . GLY A 1 93 ? -12.191 16.262 7.076 1.00 73.38 93 GLY A CA 1
ATOM 690 C C . GLY A 1 93 ? -13.454 17.125 7.026 1.00 73.38 93 GLY A C 1
ATOM 691 O O . GLY A 1 93 ? -14.373 16.830 6.262 1.00 73.38 93 GLY A O 1
ATOM 692 N N . LYS A 1 94 ? -13.523 18.205 7.818 1.00 55.50 94 LYS A N 1
ATOM 693 C CA . LYS A 1 94 ? -14.483 19.275 7.509 1.00 55.50 94 LYS A CA 1
ATOM 694 C C . LYS A 1 94 ? -14.086 19.799 6.131 1.00 55.50 94 LYS A C 1
ATOM 696 O O . LYS A 1 94 ? -12.923 20.167 5.963 1.00 55.50 94 LYS A O 1
ATOM 701 N N . GLY A 1 95 ? -14.999 19.761 5.158 1.00 50.22 95 GLY A N 1
ATOM 702 C CA . GLY A 1 95 ? -14.779 20.417 3.868 1.00 50.22 95 GLY A CA 1
ATOM 703 C C . GLY A 1 95 ? -14.218 21.815 4.124 1.00 50.22 95 GLY A C 1
ATOM 704 O O . GLY A 1 95 ? -14.708 22.495 5.029 1.00 50.22 95 GLY A O 1
ATOM 705 N N . ARG A 1 96 ? -13.122 22.157 3.439 1.00 46.34 96 ARG A N 1
ATOM 706 C CA . ARG A 1 96 ? -12.501 23.482 3.557 1.00 46.34 96 ARG A CA 1
ATOM 707 C C . ARG A 1 96 ? -13.522 24.590 3.343 1.00 46.34 96 ARG A C 1
ATOM 709 O O . ARG A 1 96 ? -14.378 24.419 2.448 1.00 46.34 96 ARG A O 1
#

Secondary structure (DSSP, 8-state):
-GGGHHHHHHHHHTTTT-----S---HHHHHHHHHTT----------TTHHHHTTSTT-SGGGS-HHHHHHHHHHHHHHHHHHHH-SSPPPPPP--

Radius of gyration: 15.5 Å; Cα contacts (8 Å, |Δi|>4): 70; chains: 1; bounding box: 29×35×41 Å

Sequence (96 aa):
TVSALKPLLADLLKETGATEIETGGGGADISPLLTRGVPGGELTNDMTMYWQIHHTPADTMDKINPKEFKQCIAALAVLSYVVAEMPERLPSGKGR

Foldseek 3Di:
DVVVVQVVCLVQLVLLPQNDDDPDDQDPPCVVVVLQQHDGDDRDDDCVCVVVPPPHPNPDPVPDDPSNVVSRVSSCVVVVVCQVPPPDHDGGDNND

pLDDT: mean 88.49, std 10.36, range [46.34, 98.31]